Protein AF-A0A7Y4QG74-F1 (afdb_monomer_lite)

Structure (mmCIF, N/CA/C/O backbone):
data_AF-A0A7Y4QG74-F1
#
_entry.id   AF-A0A7Y4QG74-F1
#
loop_
_atom_site.group_PDB
_atom_site.id
_atom_site.type_symbol
_atom_site.label_atom_id
_atom_site.label_alt_id
_atom_site.label_comp_id
_atom_site.label_asym_id
_atom_site.label_entity_id
_atom_site.label_seq_id
_atom_site.pdbx_PDB_ins_code
_atom_site.Cartn_x
_atom_site.Cartn_y
_atom_site.Cartn_z
_atom_site.occupancy
_atom_site.B_iso_or_equiv
_atom_site.auth_seq_id
_atom_site.auth_comp_id
_atom_site.auth_asym_id
_atom_site.auth_atom_id
_atom_site.pdbx_PDB_model_num
ATOM 1 N N . MET A 1 1 ? 26.271 14.559 -15.975 1.00 35.47 1 MET A N 1
ATOM 2 C CA . MET A 1 1 ? 26.182 13.202 -15.394 1.00 35.47 1 MET A CA 1
ATOM 3 C C . MET A 1 1 ? 25.059 13.206 -14.363 1.00 35.47 1 MET A C 1
ATOM 5 O O . MET A 1 1 ? 25.298 13.591 -13.227 1.00 35.47 1 MET A O 1
ATOM 9 N N . HIS A 1 2 ? 23.828 12.875 -14.759 1.00 37.62 2 HIS A N 1
ATOM 10 C CA . HIS A 1 2 ? 22.734 12.676 -13.805 1.00 37.62 2 HIS A CA 1
ATOM 11 C C . HIS A 1 2 ? 22.803 11.230 -13.314 1.00 37.62 2 HIS A C 1
ATOM 13 O O . HIS A 1 2 ? 22.429 10.309 -14.030 1.00 37.62 2 HIS A O 1
ATOM 19 N N . HIS A 1 3 ? 23.344 11.026 -12.114 1.00 38.84 3 HIS A N 1
ATOM 20 C CA . HIS A 1 3 ? 23.165 9.767 -11.403 1.00 38.84 3 HIS A CA 1
ATOM 21 C C . HIS A 1 3 ? 21.684 9.677 -11.027 1.00 38.84 3 HIS A C 1
ATOM 23 O O . HIS A 1 3 ? 21.237 10.382 -10.122 1.00 38.84 3 HIS A O 1
ATOM 29 N N . GLY A 1 4 ? 20.924 8.850 -11.748 1.00 43.09 4 GLY A N 1
ATOM 30 C CA . GLY A 1 4 ? 19.606 8.408 -11.311 1.00 43.09 4 GLY A CA 1
ATOM 31 C C . GLY A 1 4 ? 19.775 7.714 -9.967 1.00 43.09 4 GLY A C 1
ATOM 32 O O . GLY A 1 4 ? 20.282 6.599 -9.885 1.00 43.09 4 GLY A O 1
ATOM 33 N N . ARG A 1 5 ? 19.466 8.429 -8.887 1.00 48.03 5 ARG A N 1
ATOM 34 C CA . ARG A 1 5 ? 19.478 7.876 -7.539 1.00 48.03 5 ARG A CA 1
ATOM 35 C C . ARG A 1 5 ? 18.255 6.967 -7.468 1.00 48.03 5 ARG A C 1
ATOM 37 O O . ARG A 1 5 ? 17.142 7.468 -7.354 1.00 48.03 5 ARG A O 1
ATOM 44 N N . ASN A 1 6 ? 18.458 5.657 -7.574 1.00 56.84 6 ASN A N 1
ATOM 45 C CA . ASN A 1 6 ? 17.431 4.676 -7.235 1.00 56.84 6 ASN A CA 1
ATOM 46 C C . ASN A 1 6 ? 17.163 4.819 -5.730 1.00 56.84 6 ASN A C 1
ATOM 48 O O . ASN A 1 6 ? 17.878 4.264 -4.898 1.00 56.84 6 ASN A O 1
ATOM 52 N N . GLY A 1 7 ? 16.226 5.696 -5.377 1.00 63.03 7 GLY A N 1
ATOM 53 C CA . GLY A 1 7 ? 15.788 5.888 -4.005 1.00 63.03 7 GLY A CA 1
ATOM 54 C C . GLY A 1 7 ? 14.827 4.769 -3.649 1.00 63.03 7 GLY A C 1
ATOM 55 O O . GLY A 1 7 ? 13.741 4.702 -4.213 1.00 63.03 7 GLY A O 1
ATOM 56 N N . HIS A 1 8 ? 15.222 3.899 -2.726 1.00 71.19 8 HIS A N 1
ATOM 57 C CA . HIS A 1 8 ? 14.284 2.982 -2.092 1.00 71.19 8 HIS A CA 1
ATOM 58 C C . HIS A 1 8 ? 13.551 3.736 -0.979 1.00 71.19 8 HIS A C 1
ATOM 60 O O . HIS A 1 8 ? 14.183 4.415 -0.167 1.00 71.19 8 HIS A O 1
ATOM 66 N N . HIS A 1 9 ? 12.227 3.626 -0.956 1.00 82.12 9 HIS A N 1
ATOM 67 C CA . HIS A 1 9 ? 11.379 4.156 0.104 1.00 82.12 9 HIS A CA 1
ATOM 68 C C . HIS A 1 9 ? 10.660 2.985 0.773 1.00 82.12 9 HIS A C 1
ATOM 70 O O . HIS A 1 9 ? 10.096 2.141 0.080 1.00 82.12 9 HIS A O 1
ATOM 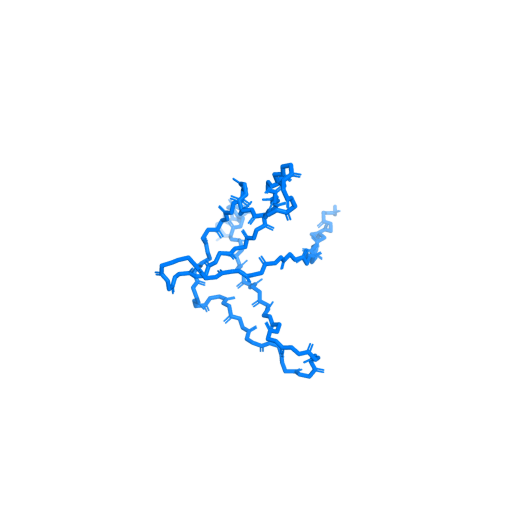76 N N . VAL A 1 10 ? 10.725 2.922 2.102 1.00 87.44 10 VAL A N 1
ATOM 77 C CA . VAL A 1 10 ? 10.000 1.934 2.910 1.00 87.44 10 VAL A CA 1
ATOM 78 C C . VAL A 1 10 ? 8.753 2.616 3.449 1.00 87.44 10 VAL A C 1
ATOM 80 O O . VAL A 1 10 ? 8.844 3.725 3.972 1.00 87.44 10 VAL A O 1
ATOM 83 N N . SER A 1 11 ? 7.607 1.970 3.284 1.00 91.75 11 SER A N 1
ATOM 84 C CA . SER A 1 11 ? 6.296 2.499 3.645 1.00 91.75 11 SER A CA 1
ATOM 85 C C . SER A 1 11 ? 5.330 1.337 3.872 1.00 91.75 11 SER A C 1
ATOM 87 O O . SER A 1 11 ? 5.580 0.225 3.397 1.00 91.75 11 SER A O 1
ATOM 89 N N . ASP A 1 12 ? 4.258 1.589 4.618 1.00 93.81 12 ASP A N 1
ATOM 90 C CA . ASP A 1 12 ? 3.285 0.568 4.978 1.00 93.81 12 ASP A CA 1
ATOM 91 C C . ASP A 1 12 ? 2.413 0.184 3.777 1.00 93.81 12 ASP A C 1
ATOM 93 O O . ASP A 1 12 ? 1.878 1.042 3.065 1.00 93.81 12 ASP A O 1
ATOM 97 N N . LEU A 1 13 ? 2.247 -1.124 3.580 1.00 94.00 13 LEU A N 1
ATOM 98 C CA . LEU A 1 13 ? 1.307 -1.705 2.629 1.00 94.00 13 LEU A CA 1
ATOM 99 C C . LEU A 1 13 ? 0.018 -2.080 3.365 1.00 94.00 13 LEU A C 1
ATOM 101 O O . LEU A 1 13 ? 0.048 -2.834 4.335 1.00 94.00 13 LEU A O 1
ATOM 105 N N . VAL A 1 14 ? -1.120 -1.604 2.867 1.00 94.75 14 VAL A N 1
ATOM 106 C CA . VAL A 1 14 ? -2.451 -1.963 3.375 1.00 94.75 14 VAL A CA 1
ATOM 107 C C . VAL A 1 14 ? -3.355 -2.430 2.240 1.00 94.75 14 VAL A C 1
ATOM 109 O O . VAL A 1 14 ? -3.158 -2.062 1.082 1.00 94.75 14 VAL A O 1
ATOM 112 N N . TYR A 1 15 ? -4.374 -3.218 2.576 1.00 94.50 15 TYR A N 1
ATOM 113 C CA . TYR A 1 15 ? -5.419 -3.629 1.640 1.00 94.50 15 TYR A CA 1
ATOM 114 C C . TYR A 1 15 ? -6.715 -2.892 1.976 1.00 94.50 15 TYR A C 1
ATOM 116 O O . TYR A 1 15 ? -7.231 -3.006 3.088 1.00 94.50 15 TYR A O 1
ATOM 124 N N . ILE A 1 16 ? -7.227 -2.124 1.017 1.00 93.50 16 ILE A N 1
ATOM 125 C CA . ILE A 1 16 ? -8.497 -1.396 1.113 1.00 93.50 16 ILE A CA 1
ATOM 126 C C . ILE A 1 16 ? -9.392 -1.969 0.021 1.00 93.50 16 ILE A C 1
ATOM 128 O O . ILE A 1 16 ? -9.031 -1.888 -1.148 1.00 93.50 16 ILE A O 1
ATOM 132 N N . GLU A 1 17 ? -10.517 -2.579 0.404 1.00 94.81 17 GLU A N 1
ATOM 133 C CA . GLU A 1 17 ? -11.436 -3.242 -0.541 1.00 94.81 17 GLU A CA 1
ATOM 134 C C . GLU A 1 17 ? -10.723 -4.266 -1.452 1.00 94.81 17 GLU A C 1
ATOM 136 O O . GLU A 1 17 ? -10.940 -4.304 -2.658 1.00 94.81 17 GLU A O 1
ATOM 141 N N . ASP A 1 18 ? -9.833 -5.080 -0.869 1.00 93.56 18 ASP A N 1
ATOM 142 C CA . ASP A 1 18 ? -8.990 -6.074 -1.559 1.00 93.5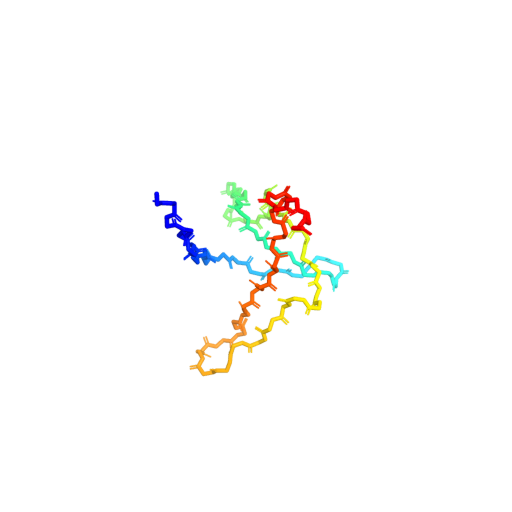6 18 ASP A CA 1
ATOM 143 C C . ASP A 1 18 ? -7.971 -5.502 -2.574 1.00 93.56 18 ASP A C 1
ATOM 145 O O . ASP A 1 18 ? -7.259 -6.262 -3.235 1.00 93.56 18 ASP A O 1
ATOM 149 N N . GLU A 1 19 ? -7.813 -4.176 -2.662 1.00 96.31 19 GLU A N 1
ATOM 150 C CA . GLU A 1 19 ? -6.805 -3.520 -3.502 1.00 96.31 19 GLU A CA 1
ATOM 151 C C . GLU A 1 19 ? -5.581 -3.060 -2.673 1.00 96.31 19 GLU A C 1
ATOM 153 O O . GLU A 1 19 ? -5.744 -2.435 -1.614 1.00 96.31 19 GLU A O 1
ATOM 158 N N . PRO A 1 20 ? -4.336 -3.316 -3.131 1.00 96.69 20 PRO A N 1
ATOM 159 C CA . PRO A 1 20 ? -3.131 -2.926 -2.403 1.00 96.69 20 PRO A CA 1
ATOM 160 C C . PRO A 1 20 ? -2.867 -1.422 -2.506 1.00 96.69 20 PRO A C 1
ATOM 162 O O . PRO A 1 20 ? -2.888 -0.836 -3.591 1.00 96.69 20 PRO A O 1
ATOM 165 N N . HIS A 1 21 ? -2.554 -0.804 -1.373 1.00 96.94 21 HIS A N 1
ATOM 166 C CA . HIS A 1 21 ? -2.244 0.615 -1.261 1.00 96.94 21 HIS A CA 1
ATOM 167 C C . HIS A 1 21 ? -0.975 0.831 -0.437 1.00 96.94 21 HIS A C 1
ATOM 169 O O . HIS A 1 21 ? -0.790 0.199 0.601 1.00 96.94 21 HIS A O 1
ATOM 175 N N . VAL A 1 22 ? -0.131 1.767 -0.870 1.00 95.50 22 VAL A N 1
ATOM 176 C CA . VAL A 1 22 ? 0.984 2.279 -0.063 1.00 95.50 22 VAL A CA 1
ATOM 177 C C . VAL A 1 22 ? 0.523 3.504 0.725 1.00 95.50 22 VAL A C 1
ATOM 179 O O . VAL A 1 22 ? -0.100 4.402 0.151 1.00 95.50 22 VAL A O 1
ATOM 182 N N . VAL A 1 23 ? 0.807 3.550 2.027 1.00 96.25 23 VAL A N 1
ATOM 183 C CA . VAL A 1 23 ? 0.408 4.655 2.914 1.00 96.25 23 VAL A CA 1
ATOM 184 C C . VAL A 1 23 ? 1.571 5.627 3.088 1.00 96.25 23 VAL A C 1
ATOM 186 O O . VAL A 1 23 ? 2.563 5.333 3.748 1.00 96.25 23 VAL A O 1
ATOM 189 N N . LEU A 1 24 ? 1.442 6.822 2.516 1.00 94.31 24 LEU A N 1
ATOM 190 C CA . LEU A 1 24 ? 2.461 7.870 2.620 1.00 94.31 24 LEU A CA 1
ATOM 191 C C . LEU A 1 24 ? 2.327 8.697 3.901 1.00 94.31 24 LEU A C 1
ATOM 193 O O . LEU A 1 24 ? 3.308 9.264 4.378 1.00 94.31 24 LEU A O 1
ATOM 197 N N . GLU A 1 25 ? 1.113 8.787 4.443 1.00 95.62 25 GLU A N 1
ATOM 198 C CA . GLU A 1 25 ? 0.832 9.515 5.676 1.00 95.62 25 GLU A CA 1
ATOM 199 C C . GLU A 1 25 ? -0.338 8.875 6.425 1.00 95.62 25 GLU A C 1
ATOM 201 O O . GLU A 1 25 ? -1.387 8.589 5.839 1.00 95.62 25 GLU A O 1
ATOM 206 N N . TRP A 1 26 ? -0.174 8.719 7.737 1.00 96.88 26 TRP A N 1
ATOM 207 C CA . TRP A 1 26 ? -1.218 8.289 8.660 1.00 96.88 26 TRP A CA 1
ATOM 208 C C . TRP A 1 26 ? -1.882 9.488 9.332 1.00 96.88 26 TRP A C 1
ATOM 210 O O . TRP A 1 26 ? -1.219 10.431 9.765 1.00 96.88 26 TRP A O 1
ATOM 220 N N . LYS A 1 27 ? -3.207 9.437 9.470 1.00 97.19 27 LYS A N 1
ATOM 221 C CA . LYS A 1 27 ? -3.960 10.344 10.334 1.00 97.19 27 LYS A CA 1
ATOM 222 C C . LYS A 1 27 ? -4.167 9.665 11.678 1.00 97.19 27 LYS A C 1
ATOM 224 O O . LYS A 1 27 ? -4.828 8.632 11.736 1.00 97.19 27 LYS A O 1
ATOM 229 N N . ILE A 1 28 ? -3.651 10.288 12.731 1.00 96.69 28 ILE A N 1
ATOM 230 C CA . ILE A 1 28 ? -3.770 9.813 14.112 1.00 96.69 28 ILE A CA 1
ATOM 231 C C . ILE A 1 28 ? -4.882 10.604 14.810 1.00 96.69 28 ILE A C 1
ATOM 233 O O . ILE A 1 28 ? -4.888 11.840 14.788 1.00 96.69 28 ILE A O 1
ATOM 237 N N . PHE A 1 29 ? -5.836 9.906 15.420 1.00 96.56 29 PHE A N 1
ATOM 238 C CA . PHE A 1 29 ? -6.935 10.502 16.181 1.00 96.56 29 PHE A CA 1
ATOM 239 C C . PHE A 1 29 ? -6.600 10.598 17.677 1.00 96.56 29 PHE A C 1
ATOM 241 O O . PHE A 1 29 ? -5.652 9.994 18.172 1.00 96.56 29 PHE A O 1
ATOM 248 N N . GLN A 1 30 ? -7.385 11.382 18.425 1.00 96.81 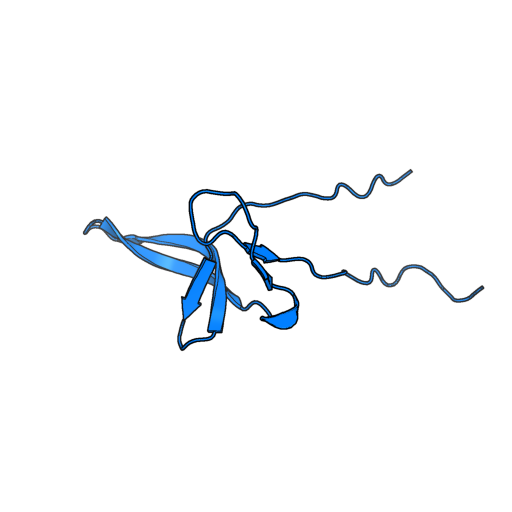30 GLN A N 1
ATOM 249 C CA . GLN A 1 30 ? -7.151 11.602 19.862 1.00 96.81 30 GLN A CA 1
ATOM 250 C C . GLN A 1 30 ? -7.277 10.328 20.710 1.00 96.81 30 GLN A C 1
ATOM 252 O O . GLN A 1 30 ? -6.700 10.261 21.792 1.00 96.81 30 GLN A O 1
ATOM 257 N N . ASP A 1 31 ? -8.025 9.335 20.231 1.00 96.62 31 ASP A N 1
ATOM 258 C CA . ASP A 1 31 ? -8.173 8.025 20.869 1.00 96.62 31 ASP A CA 1
ATOM 259 C C . ASP A 1 31 ? -7.024 7.055 20.538 1.00 96.62 31 ASP A C 1
ATOM 261 O O . ASP A 1 31 ? -7.030 5.918 21.006 1.00 96.62 31 ASP A O 1
ATOM 265 N N . GLY A 1 32 ? -6.032 7.500 19.757 1.00 94.88 32 GLY A N 1
ATOM 266 C CA . GLY A 1 32 ? -4.896 6.695 19.316 1.00 94.88 32 GLY A CA 1
ATOM 267 C C . GLY A 1 32 ? -5.200 5.785 18.127 1.00 94.88 32 GLY A C 1
ATOM 268 O O . GLY A 1 32 ? -4.318 5.041 17.712 1.00 94.88 32 GLY A O 1
ATOM 269 N N . SER A 1 33 ? -6.417 5.825 17.573 1.00 95.94 33 SER A N 1
ATOM 270 C CA . SER A 1 33 ? -6.706 5.141 16.315 1.00 95.94 33 SER A CA 1
ATOM 271 C C . SER A 1 33 ? -6.003 5.830 15.144 1.00 95.94 33 SER A C 1
ATOM 273 O O . SER A 1 33 ? -5.746 7.038 15.167 1.00 95.94 33 SER A O 1
ATOM 275 N N . GLU A 1 34 ? -5.699 5.050 14.109 1.00 96.44 34 GLU A N 1
ATOM 276 C CA . GLU A 1 34 ? -5.017 5.524 12.909 1.00 96.44 34 GLU A CA 1
ATOM 277 C C . GLU A 1 34 ? -5.804 5.127 11.660 1.00 96.44 34 GLU A C 1
ATOM 279 O O . GLU A 1 34 ? -6.343 4.024 11.563 1.00 96.44 34 GLU A O 1
ATOM 284 N N . THR A 1 35 ? -5.871 6.032 10.685 1.00 95.62 35 THR A N 1
ATOM 285 C CA . THR A 1 35 ? -6.402 5.743 9.344 1.00 95.62 35 THR A CA 1
ATOM 286 C C . THR A 1 35 ? -5.447 6.280 8.289 1.00 95.62 35 THR A C 1
ATOM 288 O O . THR A 1 35 ? -4.873 7.351 8.517 1.00 95.62 35 THR A O 1
ATOM 291 N N . PRO A 1 36 ? -5.307 5.633 7.121 1.00 96.19 36 PRO A N 1
ATOM 292 C CA . PRO A 1 36 ? -4.516 6.195 6.032 1.00 96.19 36 PRO A CA 1
ATOM 293 C C . PRO A 1 36 ? -5.043 7.589 5.650 1.00 96.19 36 PRO A C 1
ATOM 295 O O . PRO A 1 36 ? -6.213 7.735 5.301 1.00 96.19 36 PRO A O 1
ATOM 298 N N . ASN A 1 37 ? -4.200 8.620 5.750 1.00 96.06 37 ASN A N 1
ATOM 299 C CA . ASN A 1 37 ? -4.537 9.989 5.340 1.00 96.06 37 ASN A CA 1
ATOM 300 C C . ASN A 1 37 ? -4.255 10.185 3.852 1.00 96.06 37 ASN A C 1
ATOM 302 O O . ASN A 1 37 ? -5.096 10.665 3.095 1.00 96.06 37 ASN A O 1
ATOM 306 N N . VAL A 1 38 ? -3.049 9.782 3.446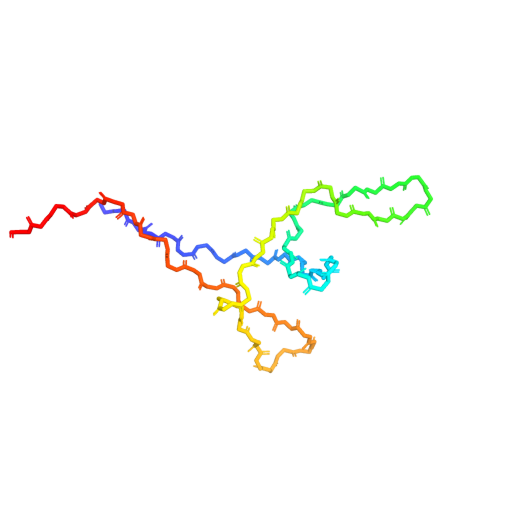 1.00 95.94 38 VAL A N 1
ATOM 307 C CA . VAL A 1 38 ? -2.583 9.803 2.063 1.00 95.94 38 VAL A CA 1
ATOM 308 C C . VAL A 1 38 ? -2.156 8.392 1.709 1.00 95.94 38 VAL A C 1
ATOM 310 O O . VAL A 1 38 ? -1.156 7.890 2.221 1.00 95.94 38 VAL A O 1
ATOM 313 N N . ALA A 1 39 ? -2.918 7.760 0.823 1.00 96.00 39 ALA A N 1
ATOM 314 C CA . ALA A 1 39 ? -2.625 6.435 0.306 1.00 96.00 39 ALA A CA 1
ATOM 315 C C . ALA A 1 39 ? -2.687 6.438 -1.222 1.00 96.00 39 ALA A C 1
ATOM 317 O O . ALA A 1 39 ? -3.527 7.112 -1.822 1.00 96.00 39 ALA A O 1
ATOM 318 N N . ILE A 1 40 ? -1.788 5.686 -1.850 1.00 95.25 40 ILE A N 1
ATOM 319 C CA . ILE A 1 40 ? -1.733 5.526 -3.303 1.00 95.25 40 ILE A CA 1
ATOM 320 C C . ILE A 1 40 ? -2.013 4.068 -3.625 1.00 95.25 40 ILE A C 1
ATOM 322 O O . ILE A 1 40 ? -1.337 3.173 -3.117 1.00 95.25 40 ILE A O 1
ATOM 326 N N . ARG A 1 41 ? -2.993 3.832 -4.498 1.00 96.44 41 ARG A N 1
ATOM 327 C CA . ARG A 1 41 ? -3.261 2.495 -5.019 1.00 96.44 41 ARG A CA 1
ATOM 328 C C . ARG A 1 41 ? -2.088 1.998 -5.856 1.00 96.44 41 ARG A C 1
ATOM 330 O O . ARG A 1 41 ? -1.625 2.700 -6.756 1.00 96.44 41 ARG A O 1
ATOM 337 N N . LEU A 1 42 ? -1.664 0.770 -5.598 1.00 94.88 42 LEU A N 1
ATOM 338 C CA . LEU A 1 42 ? -0.642 0.067 -6.360 1.00 94.88 42 LEU A CA 1
ATOM 339 C C . LEU A 1 42 ? -1.294 -0.853 -7.397 1.00 94.88 42 LEU A C 1
ATOM 341 O O . LEU A 1 42 ? -2.365 -1.408 -7.163 1.00 94.88 42 LEU A O 1
ATOM 345 N N . ASP A 1 43 ? -0.637 -1.048 -8.541 1.00 94.50 43 ASP A N 1
ATOM 346 C CA . ASP A 1 43 ? -1.008 -2.127 -9.461 1.00 94.50 43 ASP A CA 1
ATOM 347 C C . ASP A 1 43 ? -0.350 -3.435 -8.969 1.00 94.50 43 ASP A C 1
ATOM 349 O O . ASP A 1 43 ? 0.886 -3.508 -8.932 1.00 94.50 43 ASP A O 1
ATOM 353 N N . PRO A 1 44 ? -1.130 -4.471 -8.591 1.00 93.25 44 PRO A N 1
ATOM 354 C CA . PRO A 1 44 ? -0.601 -5.706 -8.010 1.00 93.25 44 PRO A CA 1
ATOM 355 C C . PRO A 1 44 ? 0.459 -6.404 -8.868 1.00 93.25 44 PRO A C 1
ATOM 357 O O . PRO A 1 44 ? 1.295 -7.131 -8.337 1.00 93.25 44 PRO A O 1
ATOM 360 N N . LYS A 1 45 ? 0.465 -6.192 -10.192 1.00 94.12 45 LYS A N 1
ATOM 361 C CA . LYS A 1 45 ? 1.429 -6.851 -11.091 1.00 94.12 45 LYS A CA 1
ATOM 362 C C . LYS A 1 45 ? 2.881 -6.402 -10.880 1.00 94.12 45 LYS A C 1
ATOM 364 O O . LYS A 1 45 ? 3.788 -7.097 -11.328 1.00 94.12 45 LYS A O 1
ATOM 369 N N . TYR A 1 46 ? 3.090 -5.250 -10.240 1.00 93.50 46 TYR A N 1
ATOM 370 C CA . TYR A 1 46 ? 4.410 -4.707 -9.897 1.00 93.50 46 TYR A CA 1
ATOM 371 C C . TYR A 1 46 ? 4.803 -4.979 -8.437 1.00 93.50 46 TYR A C 1
ATOM 373 O O . TYR A 1 46 ? 5.840 -4.497 -7.985 1.00 93.50 46 TYR A O 1
ATOM 381 N N . LEU A 1 47 ? 3.966 -5.702 -7.685 1.00 92.81 47 LEU A N 1
ATOM 382 C CA . LEU A 1 47 ? 4.188 -6.015 -6.281 1.00 92.81 47 LEU A CA 1
ATOM 383 C C . LEU A 1 47 ? 4.793 -7.419 -6.149 1.00 92.81 47 LEU A C 1
ATOM 385 O O . LEU A 1 47 ? 4.189 -8.422 -6.530 1.00 92.81 47 LEU A O 1
ATOM 389 N N . HIS A 1 48 ? 6.001 -7.498 -5.600 1.00 91.31 48 HIS A N 1
ATOM 390 C CA . HIS A 1 48 ? 6.776 -8.730 -5.504 1.00 91.31 48 HIS A CA 1
ATOM 391 C C . HIS A 1 48 ? 7.014 -9.103 -4.040 1.00 91.31 48 HIS A C 1
ATOM 393 O O . HIS A 1 48 ? 7.614 -8.311 -3.317 1.00 91.31 48 HIS A O 1
ATOM 399 N N . PRO A 1 49 ? 6.611 -10.298 -3.578 1.00 90.12 49 PRO A N 1
ATOM 400 C CA . PRO A 1 49 ? 6.893 -10.715 -2.210 1.00 90.12 49 PRO A CA 1
ATOM 401 C C . PRO A 1 49 ? 8.404 -10.882 -2.003 1.00 90.12 49 PRO A C 1
ATOM 403 O O . PRO A 1 49 ? 9.079 -11.577 -2.772 1.00 90.12 49 PRO A O 1
ATOM 406 N N . LEU A 1 50 ? 8.938 -10.275 -0.946 1.00 86.75 50 LEU A N 1
ATOM 407 C CA . LEU A 1 50 ? 10.338 -10.403 -0.558 1.00 86.75 50 LEU A CA 1
ATOM 408 C C . LEU A 1 50 ? 10.516 -11.629 0.340 1.00 86.75 50 LEU A C 1
ATOM 410 O O . LEU A 1 50 ? 10.049 -11.687 1.473 1.00 86.75 50 LEU A O 1
ATOM 414 N N . LYS A 1 51 ? 11.224 -12.642 -0.166 1.00 79.56 51 LYS A N 1
ATOM 415 C CA . LYS A 1 51 ? 11.554 -13.837 0.621 1.00 79.56 51 LYS A CA 1
ATOM 416 C C . LYS A 1 51 ? 12.720 -13.547 1.565 1.00 79.56 51 LYS A C 1
ATOM 418 O O . LYS A 1 51 ? 13.771 -13.101 1.114 1.00 79.56 51 LYS A O 1
ATOM 423 N N . GLY A 1 52 ? 12.572 -13.906 2.841 1.00 67.44 52 GLY A N 1
ATOM 424 C CA . GLY A 1 52 ? 13.675 -13.930 3.812 1.00 67.44 52 GLY A CA 1
ATOM 425 C C . GLY A 1 52 ? 13.696 -12.788 4.830 1.00 67.44 52 GLY A C 1
ATOM 426 O O . GLY A 1 52 ? 14.564 -12.800 5.700 1.00 67.44 52 GLY A O 1
ATOM 427 N N . PHE A 1 53 ? 12.743 -11.857 4.773 1.00 61.53 53 PHE A N 1
ATOM 428 C CA . PHE A 1 53 ? 12.478 -10.922 5.865 1.00 61.53 53 PHE A CA 1
ATOM 429 C C . PHE A 1 53 ? 11.392 -11.487 6.797 1.00 61.53 53 PHE A C 1
ATOM 431 O O . PHE A 1 53 ? 10.512 -12.218 6.335 1.00 61.53 53 PHE A O 1
ATOM 438 N N . PRO A 1 54 ? 11.460 -11.231 8.115 1.00 63.16 54 PRO A N 1
ATOM 439 C CA . PRO A 1 54 ? 10.399 -11.628 9.029 1.00 63.16 54 PRO A CA 1
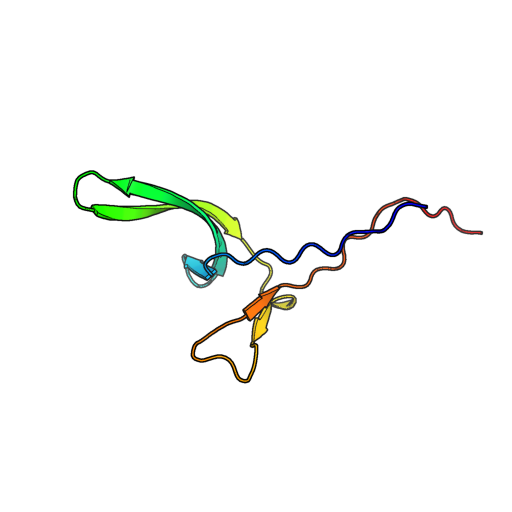ATOM 440 C C . PRO A 1 54 ? 9.144 -10.781 8.768 1.00 63.16 54 PRO A C 1
ATOM 442 O O . PRO A 1 54 ? 9.043 -9.669 9.272 1.00 63.16 54 PRO A O 1
ATOM 445 N N . GLY A 1 55 ? 8.192 -11.316 8.000 1.00 67.06 55 GLY A N 1
ATOM 446 C CA . GLY A 1 55 ? 6.920 -10.651 7.700 1.00 67.06 55 GLY A CA 1
ATOM 447 C C . GLY A 1 55 ? 6.429 -10.886 6.271 1.00 67.06 55 GLY A C 1
ATOM 448 O O . GLY A 1 55 ? 6.998 -11.685 5.527 1.00 67.06 55 GLY A O 1
ATOM 449 N N . GLU A 1 56 ? 5.359 -10.179 5.905 1.00 80.06 56 GLU A N 1
ATOM 450 C CA . GLU A 1 56 ? 4.858 -10.070 4.530 1.00 80.06 56 GLU A CA 1
ATOM 451 C C . GLU A 1 56 ? 5.396 -8.781 3.891 1.00 80.06 56 GLU A C 1
ATOM 453 O O . GLU A 1 56 ? 4.651 -7.844 3.616 1.00 80.06 56 GLU A O 1
ATOM 458 N N . ASP A 1 57 ? 6.712 -8.714 3.694 1.00 87.62 57 ASP A N 1
ATOM 459 C CA . ASP A 1 57 ? 7.326 -7.577 3.012 1.00 87.62 57 ASP A CA 1
ATOM 460 C C . ASP A 1 57 ? 7.188 -7.734 1.495 1.00 87.62 57 ASP A C 1
ATOM 462 O O . ASP A 1 57 ? 7.383 -8.818 0.933 1.00 87.62 57 ASP A O 1
ATOM 466 N N . TYR A 1 58 ? 6.907 -6.628 0.812 1.00 91.06 58 TYR A N 1
ATOM 467 C CA . TYR A 1 58 ? 6.799 -6.585 -0.641 1.00 91.06 58 TYR A CA 1
ATOM 468 C C . TYR A 1 58 ? 7.706 -5.499 -1.220 1.00 91.06 58 TYR A C 1
ATOM 470 O O . TYR A 1 58 ? 7.859 -4.417 -0.659 1.00 91.06 58 TYR A O 1
ATOM 478 N N . LEU A 1 59 ? 8.283 -5.781 -2.384 1.00 90.94 59 LEU A N 1
ATOM 479 C CA . LEU A 1 59 ? 8.956 -4.811 -3.233 1.00 90.94 59 LEU A CA 1
ATOM 480 C C . LEU A 1 59 ? 7.989 -4.365 -4.325 1.00 90.94 59 LEU A C 1
ATOM 482 O O . LEU A 1 59 ? 7.524 -5.190 -5.108 1.00 90.94 59 LEU A O 1
ATOM 486 N N . TYR A 1 60 ? 7.724 -3.065 -4.401 1.00 90.75 60 TYR A N 1
ATOM 487 C CA . TYR A 1 60 ? 7.025 -2.471 -5.535 1.00 90.75 60 TYR A CA 1
ATOM 488 C C . TYR A 1 60 ? 8.044 -1.903 -6.528 1.00 90.75 60 TYR A C 1
ATOM 490 O O . TYR A 1 60 ? 8.798 -0.991 -6.184 1.00 90.75 60 TYR A O 1
ATOM 498 N N . GLU A 1 61 ? 8.076 -2.430 -7.754 1.00 88.88 61 GLU A N 1
ATOM 499 C CA . GLU A 1 61 ? 9.008 -1.988 -8.798 1.00 88.88 61 GLU A CA 1
ATOM 500 C C . GLU A 1 61 ? 8.266 -1.673 -10.102 1.00 88.88 61 GLU A C 1
ATOM 502 O O . GLU A 1 61 ? 7.841 -2.556 -10.845 1.00 88.88 61 GLU A O 1
ATOM 507 N N . GLN A 1 62 ? 8.141 -0.381 -10.405 1.00 81.81 62 GLN A N 1
ATOM 508 C CA . GLN A 1 62 ? 7.587 0.094 -11.666 1.00 81.81 62 GLN A CA 1
ATOM 509 C C . GLN A 1 62 ? 8.665 0.838 -12.451 1.00 81.81 62 GLN A C 1
ATOM 511 O O . GLN A 1 62 ? 9.220 1.832 -11.981 1.00 81.81 62 GLN A O 1
ATOM 516 N N . GLN A 1 63 ? 8.935 0.387 -13.678 1.00 72.81 63 GLN A N 1
ATOM 517 C CA . GLN A 1 63 ? 9.768 1.151 -14.601 1.00 72.81 63 GLN A CA 1
ATOM 518 C C . GLN A 1 63 ? 9.045 2.443 -14.980 1.00 72.81 63 GLN A C 1
ATOM 520 O O . GLN A 1 63 ? 8.045 2.437 -15.699 1.00 72.81 63 GLN A O 1
ATOM 525 N N . LEU A 1 64 ? 9.565 3.563 -14.487 1.00 68.38 64 LEU A N 1
ATOM 526 C CA . LEU A 1 64 ? 9.169 4.878 -14.960 1.00 68.38 64 LEU A CA 1
ATOM 527 C C . LEU A 1 64 ? 9.863 5.108 -16.304 1.00 68.38 64 LEU A C 1
ATOM 529 O O . LEU A 1 64 ? 11.077 5.305 -16.361 1.00 68.38 64 LEU A O 1
ATOM 533 N N . TYR A 1 65 ? 9.096 5.060 -17.392 1.00 60.69 65 TYR A N 1
ATOM 534 C CA . TYR A 1 65 ? 9.574 5.562 -18.673 1.00 60.69 65 TYR A CA 1
ATOM 535 C C . TYR A 1 65 ? 9.708 7.080 -18.567 1.00 60.69 65 TYR A C 1
ATOM 537 O O . TYR A 1 65 ? 8.713 7.797 -18.475 1.00 60.69 65 TYR A O 1
ATOM 545 N N . TRP A 1 66 ? 10.946 7.564 -18.573 1.00 57.28 66 TRP A N 1
ATOM 546 C CA . TRP A 1 66 ? 11.233 8.977 -18.779 1.00 57.28 66 TRP A CA 1
ATOM 547 C C . TRP A 1 66 ? 11.195 9.256 -20.289 1.00 57.28 66 TRP A C 1
ATOM 549 O O . TRP A 1 66 ? 11.887 8.559 -21.033 1.00 57.28 66 TRP A O 1
ATOM 559 N N . PRO A 1 67 ? 10.400 10.224 -20.777 1.00 57.09 67 PRO A N 1
ATOM 560 C CA . PRO A 1 67 ? 10.218 10.472 -22.210 1.00 57.09 67 PRO A CA 1
ATOM 561 C C . PRO A 1 67 ? 11.399 11.200 -22.893 1.00 57.09 67 PRO A C 1
ATOM 563 O O . PRO A 1 67 ? 11.170 12.006 -23.787 1.00 57.09 67 PRO A O 1
ATOM 566 N N . ASP A 1 68 ? 12.652 10.906 -22.529 1.00 55.53 68 ASP A N 1
ATOM 567 C CA . ASP A 1 68 ? 13.832 11.674 -22.974 1.00 55.53 68 ASP A CA 1
ATOM 568 C C . ASP A 1 68 ? 14.856 10.880 -23.812 1.00 55.53 68 ASP A C 1
ATOM 570 O O . ASP A 1 68 ? 16.058 11.130 -23.734 1.00 55.53 68 ASP A O 1
ATOM 574 N N . GLU A 1 69 ? 14.418 9.976 -24.691 1.00 53.91 69 GLU A N 1
ATOM 575 C CA . GLU A 1 69 ? 15.239 9.614 -25.859 1.00 53.91 69 GLU A CA 1
ATOM 576 C C . GLU A 1 69 ? 14.406 9.673 -27.148 1.00 53.91 69 GLU A C 1
ATOM 578 O O . GLU A 1 69 ? 13.533 8.825 -27.356 1.00 53.91 69 GLU A O 1
ATOM 583 N N . PRO A 1 70 ? 14.641 10.653 -28.047 1.00 44.97 70 PRO A N 1
ATOM 584 C CA . PRO A 1 70 ? 14.131 10.550 -29.406 1.00 44.97 70 PRO A CA 1
ATOM 585 C C . PRO A 1 70 ? 14.796 9.354 -30.113 1.00 44.97 70 PRO A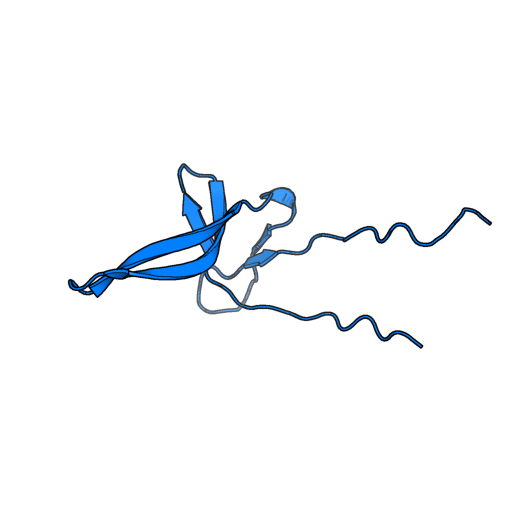 C 1
ATOM 587 O O . PRO A 1 70 ? 15.969 9.062 -29.852 1.00 44.97 70 PRO A O 1
ATOM 590 N N . PRO A 1 71 ? 14.080 8.656 -31.016 1.00 54.22 71 PRO A N 1
ATOM 591 C CA . PRO A 1 71 ? 14.667 7.576 -31.803 1.00 54.22 71 PRO A CA 1
ATOM 592 C C . PRO A 1 71 ? 15.871 8.100 -32.603 1.00 54.22 71 PRO A C 1
ATOM 594 O O . PRO A 1 71 ? 15.799 9.185 -33.184 1.00 54.22 71 PRO A O 1
ATOM 597 N N . ARG A 1 72 ? 16.975 7.340 -32.586 1.00 56.94 72 ARG A N 1
ATOM 598 C CA . ARG A 1 72 ? 18.180 7.608 -33.389 1.00 56.94 72 ARG A CA 1
ATOM 599 C C . ARG A 1 72 ? 17.923 7.455 -34.883 1.00 56.94 72 ARG A C 1
ATOM 601 O O . ARG A 1 72 ? 17.152 6.538 -35.246 1.00 56.94 72 ARG A O 1
#

pLDDT: mean 81.78, std 18.37, range [35.47, 97.19]

Secondary structure (DSSP, 8-state):
-----------EEEEETTEEEEEEEEEEPTTS-EEEEEEEEPPGGGEEE-TTSSS--EEE------S-----

Foldseek 3Di:
DDDPPPDDDDFDWDADPNFIKTAPDWDADPVRDIDRPDIDTDDCVQWAADPDDPDRDTDRDDDDDDVPDDDD

Radius of gyration: 16.37 Å; chains: 1; bounding box: 38×27×54 Å

Sequence (72 aa):
MHHGRNGHHVSDLVYIEDEPHVVLEWKIFQDGSETPNVAIRLDPKYLHPLKGFPGEDYLYEQQLYWPDEPPR